Protein AF-A0A9P8TKY9-F1 (afdb_monomer_lite)

Sequence (61 aa):
HSMVVDPNGDVLVEAGHGEEIVYCELKPEVLDEARKNIPITLQRRFDIYHDVSKDAVAKAI

Foldseek 3Di:
DDFDAAPVGHTQDDDDPDDDDDDDDDDVVSVVVSCVVPVVVVVDPCVVDPDCVVVDPPPDD

InterPro domains:
  IPR003010 Carbon-nitrogen hydrolase [PS50263] (1-28)
  IPR036526 Carbon-nitrogen hydrolase superfamily [G3DSA:3.60.110.10] (1-56)
  IPR036526 Carbon-nitrogen hydrolase superfamily [SSF56317] (1-51)

Radius of gyration: 16.8 Å; chains: 1; bounding box: 34×32×35 Å

Organism: Wickerhamomyces pijperi (NCBI:txid599730)

pLDDT: mean 87.34, std 11.5, range [40.0, 94.75]

Secondary structure (DSSP, 8-state):
--EEE-TTS-EEEE--SS---------HHHHHHHHHHS-TTTS--TTTS--GGGS------

Structure (mmCIF, N/CA/C/O backbone):
data_AF-A0A9P8TKY9-F1
#
_entry.id   AF-A0A9P8TKY9-F1
#
loop_
_atom_site.group_PDB
_atom_site.id
_atom_site.type_symbol
_atom_site.label_atom_id
_atom_site.label_alt_id
_atom_site.label_comp_id
_atom_site.label_asym_id
_atom_site.label_entity_id
_atom_site.label_seq_id
_atom_site.pdbx_PDB_ins_code
_atom_site.Cartn_x
_atom_site.Cartn_y
_atom_site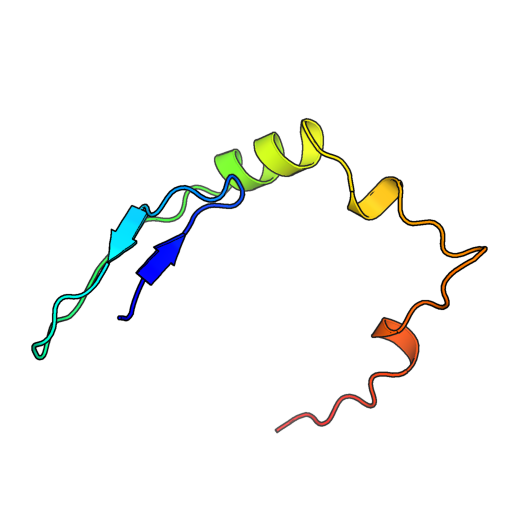.Cartn_z
_atom_site.occupancy
_atom_site.B_iso_or_equiv
_atom_site.auth_seq_id
_atom_site.auth_comp_id
_atom_site.auth_asym_id
_atom_site.auth_atom_id
_atom_site.pdbx_PDB_model_num
ATOM 1 N N . HIS A 1 1 ? -3.237 -3.562 17.644 1.00 82.75 1 HIS A N 1
ATOM 2 C CA . HIS A 1 1 ? -3.771 -2.390 16.940 1.00 82.75 1 HIS A CA 1
ATOM 3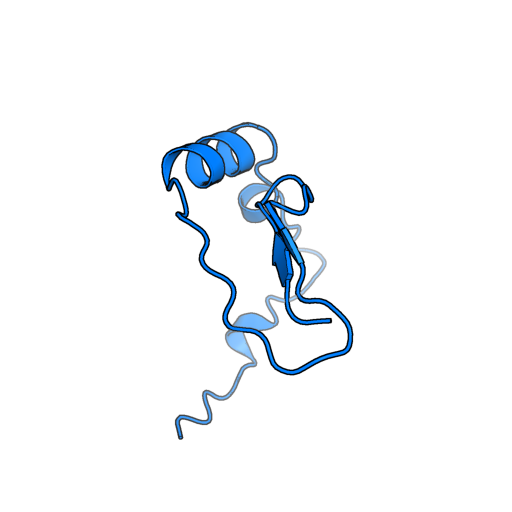 C C . HIS A 1 1 ? -4.199 -2.823 15.559 1.00 82.75 1 HIS A C 1
ATOM 5 O O . HIS A 1 1 ? -3.374 -3.338 14.812 1.00 82.75 1 HIS A O 1
ATOM 11 N N . SER A 1 2 ? -5.494 -2.734 15.269 1.00 90.25 2 SER A N 1
ATOM 12 C CA . SER A 1 2 ? -5.982 -2.907 13.899 1.00 90.25 2 SER A CA 1
ATOM 13 C C . SER A 1 2 ? -5.558 -1.678 13.109 1.00 90.25 2 SER A C 1
ATOM 15 O O . SER A 1 2 ? -5.737 -0.572 13.599 1.00 90.25 2 SER A O 1
ATOM 17 N N . MET A 1 3 ? -4.977 -1.840 11.927 1.00 94.06 3 MET A N 1
ATOM 18 C CA . MET A 1 3 ? -4.531 -0.704 11.122 1.00 94.06 3 MET A CA 1
ATOM 19 C C . MET A 1 3 ? -4.654 -1.004 9.637 1.00 94.06 3 MET A C 1
ATOM 21 O O . MET A 1 3 ? -4.621 -2.164 9.222 1.00 94.06 3 MET A O 1
ATOM 25 N N . VAL A 1 4 ? -4.782 0.056 8.851 1.00 94.50 4 VAL A N 1
ATOM 26 C CA . VAL A 1 4 ? -4.738 0.010 7.392 1.00 94.50 4 VAL A CA 1
ATOM 27 C C . VAL A 1 4 ? -3.521 0.808 6.953 1.00 94.50 4 VAL A C 1
ATOM 29 O O . VAL A 1 4 ? -3.361 1.959 7.354 1.00 94.50 4 VAL A O 1
ATOM 32 N N . VAL A 1 5 ? -2.662 0.182 6.155 1.00 93.94 5 VAL A N 1
ATOM 33 C CA . VAL A 1 5 ? -1.394 0.752 5.686 1.00 93.94 5 VAL A CA 1
ATOM 34 C C . VAL A 1 5 ? -1.373 0.697 4.166 1.00 93.94 5 VAL A C 1
ATOM 36 O O . VAL A 1 5 ? -1.858 -0.270 3.571 1.00 93.94 5 VAL A O 1
ATOM 39 N N . ASP A 1 6 ? -0.846 1.740 3.541 1.00 93.44 6 ASP A N 1
ATOM 40 C CA . ASP A 1 6 ? -0.706 1.814 2.096 1.00 93.44 6 ASP A CA 1
ATOM 41 C C . ASP A 1 6 ? 0.533 1.028 1.589 1.00 93.44 6 ASP A C 1
ATOM 43 O O . ASP A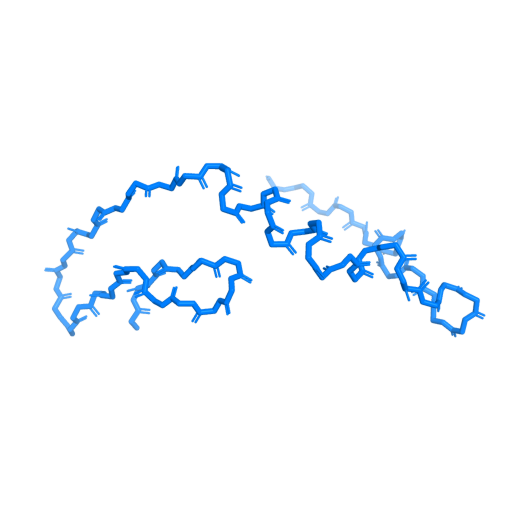 1 6 ? 1.364 0.559 2.373 1.00 93.44 6 ASP A O 1
ATOM 47 N N . PRO A 1 7 ? 0.691 0.854 0.265 1.00 91.94 7 PRO A N 1
ATOM 48 C CA . PRO A 1 7 ? 1.847 0.163 -0.312 1.00 91.94 7 PRO A CA 1
ATOM 49 C C . PRO A 1 7 ? 3.202 0.859 -0.104 1.00 91.94 7 PRO A C 1
ATOM 51 O O . PRO A 1 7 ? 4.233 0.213 -0.297 1.00 91.94 7 PRO A O 1
ATOM 54 N N . ASN A 1 8 ? 3.215 2.146 0.253 1.00 91.38 8 ASN A N 1
ATOM 55 C CA . ASN A 1 8 ? 4.431 2.907 0.545 1.00 91.38 8 ASN A CA 1
ATOM 56 C C . ASN A 1 8 ? 4.857 2.778 2.017 1.00 91.38 8 ASN A C 1
ATOM 58 O O . ASN A 1 8 ? 5.980 3.144 2.359 1.00 91.38 8 ASN A O 1
ATOM 62 N N . GLY A 1 9 ? 4.001 2.199 2.863 1.00 90.75 9 GLY A N 1
ATOM 63 C CA . GLY A 1 9 ? 4.231 2.020 4.293 1.00 90.75 9 GLY A CA 1
ATOM 64 C C . GLY A 1 9 ? 3.585 3.096 5.167 1.00 90.75 9 GLY A C 1
ATOM 65 O O . GLY A 1 9 ? 3.844 3.119 6.370 1.00 90.75 9 GLY A O 1
ATOM 66 N N . ASP A 1 10 ? 2.740 3.956 4.601 1.00 92.56 10 ASP A N 1
ATOM 67 C CA . ASP A 1 10 ? 2.026 4.999 5.328 1.00 92.56 10 ASP A CA 1
ATOM 68 C C . ASP A 1 10 ? 0.798 4.422 6.042 1.00 92.56 10 ASP A C 1
ATOM 70 O O . ASP A 1 10 ? -0.039 3.737 5.448 1.00 92.56 10 ASP A O 1
ATOM 74 N N . VAL A 1 11 ? 0.664 4.711 7.339 1.00 92.88 11 VAL A N 1
ATOM 75 C CA . VAL A 1 11 ? -0.485 4.275 8.145 1.00 92.88 11 VAL A CA 1
ATOM 76 C C . VAL A 1 11 ? -1.668 5.202 7.866 1.00 92.88 11 VAL A C 1
ATOM 78 O O . VAL A 1 11 ? -1.671 6.360 8.277 1.00 92.88 11 VAL A O 1
ATOM 81 N N . LEU A 1 12 ? -2.682 4.690 7.168 1.00 92.69 12 LEU A N 1
ATOM 82 C CA . LEU A 1 12 ? -3.882 5.447 6.799 1.00 92.69 12 LEU A CA 1
ATOM 83 C C . LEU A 1 12 ? -4.848 5.586 7.973 1.00 92.69 12 LEU A C 1
ATOM 85 O O . LEU A 1 12 ? -5.482 6.625 8.143 1.00 92.69 12 LEU A O 1
ATOM 89 N N . VAL A 1 13 ? -4.983 4.526 8.770 1.00 92.75 13 VAL A N 1
ATOM 90 C CA . VAL A 1 13 ? -5.805 4.543 9.978 1.00 92.75 13 VAL A CA 1
ATOM 91 C C . VAL A 1 13 ? -5.339 3.472 10.956 1.00 92.75 13 VAL A C 1
ATOM 93 O O . VAL A 1 13 ? -4.901 2.398 10.546 1.00 92.75 13 VAL A O 1
ATOM 96 N N . GLU A 1 14 ? -5.464 3.749 12.249 1.00 92.31 14 GLU A N 1
ATOM 97 C CA . GLU A 1 14 ? -5.112 2.835 13.331 1.00 92.31 14 GLU A CA 1
ATOM 98 C C . GLU A 1 14 ? -6.196 2.876 14.413 1.00 92.31 14 GLU A C 1
ATOM 100 O O . GLU A 1 14 ? -6.636 3.948 14.820 1.00 92.31 14 GLU A O 1
ATOM 105 N N . ALA A 1 15 ? -6.631 1.701 14.862 1.00 92.00 15 ALA A N 1
ATOM 106 C CA . ALA A 1 15 ? -7.560 1.536 15.969 1.00 92.00 15 ALA A CA 1
ATOM 107 C C . ALA A 1 15 ? -6.856 1.758 17.310 1.00 92.00 15 ALA A C 1
ATOM 109 O O . ALA A 1 15 ? -5.731 1.283 17.537 1.00 92.00 15 ALA A O 1
ATOM 110 N N . GLY A 1 16 ? -7.571 2.396 18.234 1.00 89.88 16 GLY A N 1
ATOM 111 C CA . GLY A 1 16 ? -7.126 2.569 19.610 1.00 89.88 16 GLY A CA 1
ATOM 112 C C . GLY A 1 16 ? -7.081 1.268 20.425 1.00 89.88 16 GLY A C 1
ATOM 113 O O . GLY A 1 16 ? -7.117 0.149 19.913 1.00 89.88 16 GLY A O 1
ATOM 114 N N . HIS A 1 17 ? -6.990 1.419 21.748 1.00 87.06 17 HIS A N 1
ATOM 115 C CA . HIS A 1 17 ? -6.967 0.292 22.692 1.00 87.06 17 HIS A CA 1
ATOM 116 C C . HIS A 1 17 ? -8.363 -0.249 23.060 1.00 87.06 17 HIS A C 1
ATOM 118 O O . HIS A 1 17 ? -8.452 -1.283 23.719 1.00 87.06 17 HIS A O 1
ATOM 124 N N . GLY A 1 18 ? -9.436 0.458 22.690 1.00 89.31 18 GLY A N 1
ATOM 125 C CA . GLY A 1 18 ? -10.822 0.079 22.980 1.00 89.31 18 GLY A CA 1
ATOM 126 C C . GLY A 1 18 ? -11.510 -0.653 21.827 1.00 89.31 18 GLY A C 1
ATOM 127 O O . GLY A 1 18 ? -10.896 -0.962 20.809 1.00 89.31 18 GLY A O 1
ATOM 128 N N . GLU A 1 19 ? -12.807 -0.912 21.989 1.00 90.25 19 GLU A N 1
ATOM 129 C CA . GLU A 1 19 ? -13.659 -1.395 20.900 1.00 90.25 19 GLU A CA 1
ATOM 130 C C . GLU A 1 19 ? -13.985 -0.234 19.950 1.00 90.25 19 GLU A C 1
ATOM 132 O O . GLU A 1 19 ? -14.554 0.777 20.360 1.00 90.25 19 GLU A O 1
ATOM 137 N N . GLU A 1 20 ? -13.591 -0.366 18.685 1.00 90.44 20 GLU A N 1
ATOM 138 C CA . GLU A 1 20 ? -13.717 0.684 17.676 1.00 90.44 20 GLU A CA 1
ATOM 139 C C . GLU A 1 20 ? -13.897 0.061 16.287 1.00 90.44 20 GLU A C 1
ATOM 141 O O . GLU A 1 20 ? -13.272 -0.951 15.959 1.00 90.44 20 GLU A O 1
ATOM 146 N N . ILE A 1 21 ? -14.743 0.677 15.456 1.00 92.56 21 ILE A N 1
ATOM 147 C CA . ILE A 1 21 ? -14.876 0.326 14.040 1.00 92.56 21 ILE A CA 1
ATOM 148 C C . ILE A 1 21 ? -14.177 1.405 13.225 1.00 92.56 21 ILE A C 1
ATOM 150 O O . ILE A 1 21 ? -14.624 2.550 13.178 1.00 92.56 21 ILE A O 1
ATOM 154 N N . VAL A 1 22 ? -13.094 1.015 12.564 1.00 91.25 22 VAL A N 1
ATOM 155 C CA . VAL A 1 22 ? -12.285 1.903 11.731 1.00 91.25 22 VAL A CA 1
ATOM 156 C C . VAL A 1 22 ? -12.673 1.750 10.267 1.00 91.25 22 VAL A C 1
ATOM 158 O O . VAL A 1 22 ? -12.768 0.634 9.757 1.00 91.25 22 VAL A O 1
ATOM 161 N N . TYR A 1 23 ? -12.868 2.877 9.585 1.00 92.94 23 TYR A N 1
ATOM 162 C CA . TYR A 1 23 ? -13.183 2.926 8.160 1.00 92.94 23 TYR A CA 1
ATOM 163 C C . TYR A 1 23 ? -12.040 3.596 7.403 1.00 92.94 23 TYR A C 1
ATOM 165 O O . TYR A 1 23 ? -11.495 4.605 7.845 1.00 92.94 23 TYR A O 1
ATOM 173 N N . CYS A 1 24 ? -11.688 3.039 6.250 1.00 92.44 24 CYS A N 1
ATOM 174 C CA . CYS A 1 24 ? -10.677 3.586 5.358 1.00 92.44 24 CYS A CA 1
ATOM 175 C C . CYS A 1 24 ? -11.109 3.334 3.911 1.00 92.44 24 CYS A C 1
ATOM 177 O O . CYS A 1 24 ? -11.603 2.252 3.590 1.00 92.44 24 CYS A O 1
ATOM 179 N N . GLU A 1 25 ? -10.930 4.330 3.048 1.00 93.12 25 GLU A N 1
ATOM 180 C CA . GLU A 1 25 ? -11.142 4.195 1.610 1.00 93.12 25 GLU A CA 1
ATOM 181 C C . GLU A 1 25 ? -9.800 3.920 0.927 1.00 93.12 25 GLU A C 1
ATOM 183 O O . GLU A 1 25 ? -8.865 4.719 1.015 1.00 93.12 25 GLU A O 1
ATOM 188 N N . LEU A 1 26 ? -9.704 2.782 0.242 1.00 92.50 26 LEU A N 1
ATOM 189 C CA . LEU A 1 26 ? -8.502 2.388 -0.482 1.00 92.50 26 LEU A CA 1
ATOM 190 C C . LEU A 1 26 ? -8.579 2.868 -1.929 1.00 92.50 26 LEU A C 1
ATOM 192 O O . LEU A 1 26 ? -9.502 2.509 -2.657 1.00 92.50 26 LEU A O 1
ATOM 196 N N . LYS A 1 27 ? -7.570 3.636 -2.345 1.00 92.94 27 LYS A N 1
ATOM 197 C CA . LYS A 1 27 ? -7.421 4.145 -3.712 1.00 92.94 27 LYS A CA 1
ATOM 198 C C . LYS A 1 27 ? -6.529 3.212 -4.538 1.00 92.94 27 LYS A C 1
ATOM 200 O O . LYS A 1 27 ? -5.337 3.111 -4.229 1.00 92.94 27 LYS A O 1
ATOM 205 N N . PRO A 1 28 ? -7.056 2.518 -5.564 1.00 92.44 28 PRO A N 1
ATOM 206 C CA . PRO A 1 28 ? -6.267 1.599 -6.388 1.00 92.44 28 PRO A CA 1
ATOM 207 C C . PRO A 1 28 ? -5.094 2.268 -7.113 1.00 92.44 28 PRO A C 1
ATOM 209 O O . PRO A 1 28 ? -4.082 1.624 -7.376 1.00 92.44 28 PRO A O 1
ATOM 212 N N . GLU A 1 29 ? -5.192 3.564 -7.395 1.00 94.75 29 GLU A N 1
ATOM 213 C CA . GLU A 1 29 ? -4.181 4.322 -8.132 1.00 94.75 29 GLU A CA 1
ATOM 214 C C . GLU A 1 29 ? -2.836 4.336 -7.393 1.00 94.75 29 GLU A C 1
ATOM 216 O O . GLU A 1 29 ? -1.785 4.175 -8.013 1.00 94.75 29 GLU A O 1
ATOM 221 N N . VAL A 1 30 ? -2.869 4.424 -6.058 1.00 91.75 30 VAL A N 1
ATOM 222 C CA . VAL A 1 30 ? -1.671 4.421 -5.201 1.00 91.75 30 VAL A CA 1
ATOM 223 C C . VAL A 1 30 ? -0.902 3.104 -5.337 1.00 91.75 30 VAL A C 1
ATOM 225 O O . VAL A 1 30 ? 0.329 3.088 -5.351 1.00 91.75 30 VAL A O 1
ATOM 228 N N . LEU A 1 31 ? -1.614 1.984 -5.496 1.00 91.88 31 LEU A N 1
ATOM 229 C CA . LEU A 1 31 ? -1.004 0.671 -5.704 1.00 91.88 31 LEU A CA 1
ATOM 230 C C . LEU A 1 31 ? -0.283 0.587 -7.051 1.00 91.88 31 LEU A C 1
ATOM 232 O O . LEU A 1 31 ? 0.828 0.053 -7.128 1.00 91.88 31 LEU A O 1
ATOM 236 N N . ASP A 1 32 ? -0.915 1.095 -8.105 1.00 93.44 32 ASP A N 1
ATOM 237 C CA . ASP A 1 32 ? -0.342 1.081 -9.448 1.00 93.44 32 ASP A CA 1
ATOM 238 C C . ASP A 1 32 ? 0.887 1.987 -9.540 1.00 93.44 32 ASP A C 1
ATOM 240 O O . ASP A 1 32 ? 1.887 1.612 -10.157 1.00 93.44 32 ASP A O 1
ATOM 244 N N . GLU A 1 33 ? 0.847 3.157 -8.904 1.00 94.31 33 GLU A N 1
ATOM 245 C CA . GLU A 1 33 ? 1.988 4.067 -8.810 1.00 94.31 33 GLU A CA 1
ATOM 246 C C . GLU A 1 33 ? 3.146 3.448 -8.025 1.00 94.31 33 GLU A C 1
ATOM 248 O O . GLU A 1 33 ? 4.271 3.409 -8.528 1.00 94.31 33 GLU A O 1
ATOM 253 N N . ALA A 1 34 ? 2.879 2.877 -6.847 1.00 93.19 34 ALA A N 1
ATOM 254 C CA . ALA A 1 34 ? 3.905 2.234 -6.028 1.00 93.19 34 ALA A CA 1
ATOM 255 C C . ALA A 1 34 ? 4.614 1.098 -6.786 1.00 93.19 34 AL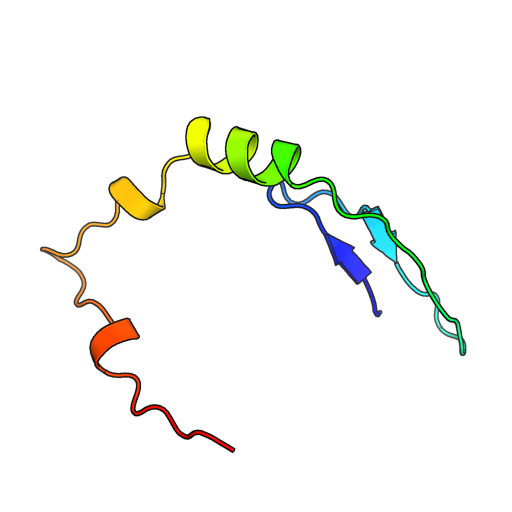A A C 1
ATOM 257 O O . ALA A 1 34 ? 5.844 1.013 -6.795 1.00 93.19 34 ALA A O 1
ATOM 258 N N . ARG A 1 35 ? 3.856 0.257 -7.501 1.00 93.81 35 ARG A N 1
ATOM 259 C CA . ARG A 1 35 ? 4.412 -0.851 -8.300 1.00 93.81 35 ARG A CA 1
ATOM 260 C C . ARG A 1 35 ? 5.201 -0.386 -9.521 1.00 93.81 35 ARG A C 1
ATOM 262 O O . ARG A 1 35 ? 6.150 -1.066 -9.907 1.00 93.81 35 ARG A O 1
ATOM 269 N N . LYS A 1 36 ? 4.824 0.740 -10.136 1.00 93.12 36 LYS A N 1
ATOM 270 C CA . LYS A 1 36 ? 5.594 1.359 -11.229 1.00 93.12 36 LYS A CA 1
ATOM 271 C C . LYS A 1 36 ? 6.908 1.942 -10.719 1.00 93.12 36 LYS A C 1
ATOM 273 O O . LYS A 1 36 ? 7.934 1.765 -11.369 1.00 93.12 36 LYS A O 1
ATOM 278 N N . ASN A 1 37 ? 6.874 2.602 -9.563 1.00 93.44 37 ASN A N 1
ATOM 279 C CA . ASN A 1 37 ? 8.042 3.244 -8.966 1.00 93.44 37 ASN A CA 1
ATOM 280 C C . ASN A 1 37 ? 9.049 2.219 -8.428 1.00 93.44 37 ASN A C 1
ATOM 282 O O . ASN A 1 37 ? 10.253 2.391 -8.615 1.00 93.44 37 ASN A O 1
ATOM 286 N N . ILE A 1 38 ? 8.572 1.141 -7.794 1.00 92.38 38 ILE A N 1
ATOM 287 C CA . ILE A 1 38 ? 9.417 0.098 -7.198 1.00 92.38 38 ILE A CA 1
ATOM 288 C C . ILE A 1 38 ? 8.975 -1.291 -7.709 1.00 92.38 38 ILE A C 1
ATOM 290 O O . ILE A 1 38 ? 8.236 -2.013 -7.032 1.00 92.38 38 ILE A O 1
ATOM 294 N N . PRO A 1 39 ? 9.427 -1.715 -8.906 1.00 90.75 39 PRO A N 1
ATOM 295 C CA . PRO A 1 39 ? 8.971 -2.947 -9.553 1.00 90.75 39 PRO A CA 1
ATOM 296 C C . PRO A 1 39 ? 9.675 -4.206 -9.011 1.00 90.75 39 PRO A C 1
ATOM 298 O O . PRO A 1 39 ? 10.289 -4.975 -9.756 1.00 90.75 39 PRO A O 1
ATOM 301 N N . ILE A 1 40 ? 9.565 -4.462 -7.703 1.00 89.56 40 ILE A N 1
ATOM 302 C CA . ILE A 1 40 ? 10.224 -5.597 -7.025 1.00 89.56 40 ILE A CA 1
ATOM 303 C C . ILE A 1 40 ? 9.774 -6.932 -7.627 1.00 89.56 40 ILE A C 1
ATOM 305 O O . ILE A 1 40 ? 10.575 -7.851 -7.760 1.00 89.56 40 ILE A O 1
ATOM 309 N N . THR A 1 41 ? 8.511 -7.044 -8.044 1.00 86.19 41 THR A N 1
ATOM 310 C CA . THR A 1 41 ? 7.960 -8.271 -8.639 1.00 86.19 41 THR A CA 1
ATOM 311 C C . THR A 1 41 ? 8.677 -8.690 -9.923 1.00 86.19 41 THR A C 1
ATOM 313 O O . THR A 1 41 ? 8.819 -9.887 -10.158 1.00 86.19 41 THR A O 1
ATOM 316 N N . LEU A 1 42 ? 9.176 -7.733 -10.714 1.00 88.38 42 LEU A N 1
ATOM 317 C CA . LEU A 1 42 ? 9.943 -7.988 -11.939 1.00 88.38 42 LEU A CA 1
ATOM 318 C C . LEU A 1 42 ? 11.426 -8.253 -11.659 1.00 88.38 42 LEU A C 1
ATOM 320 O O . LEU A 1 42 ? 12.095 -8.927 -12.436 1.00 88.38 42 LEU A O 1
ATOM 324 N N . GLN A 1 43 ? 11.944 -7.725 -10.552 1.00 88.31 43 GLN A N 1
ATOM 325 C CA . GLN A 1 43 ? 13.365 -7.771 -10.203 1.00 88.31 43 GLN A CA 1
ATOM 326 C C . GLN A 1 43 ? 13.733 -8.958 -9.295 1.00 88.31 43 GLN A C 1
ATOM 328 O O . GLN A 1 43 ? 14.859 -9.037 -8.799 1.00 88.31 43 GLN A O 1
ATOM 333 N N . ARG A 1 44 ? 12.813 -9.907 -9.069 1.00 89.50 44 ARG A N 1
ATOM 334 C CA . ARG A 1 44 ? 13.085 -11.104 -8.258 1.00 89.50 44 ARG A CA 1
ATOM 335 C C . ARG A 1 44 ? 14.062 -12.032 -8.986 1.00 89.50 44 ARG A C 1
ATOM 337 O O . ARG A 1 44 ? 13.858 -12.405 -10.138 1.00 89.50 44 ARG A O 1
ATOM 344 N N . ARG A 1 45 ? 15.116 -12.446 -8.282 1.00 91.06 45 ARG A N 1
ATOM 345 C CA . ARG A 1 45 ? 16.146 -13.373 -8.773 1.00 91.06 45 ARG A CA 1
ATOM 346 C C . ARG A 1 45 ? 15.708 -14.829 -8.609 1.00 91.06 45 ARG A C 1
ATOM 348 O O . ARG A 1 45 ? 16.173 -15.5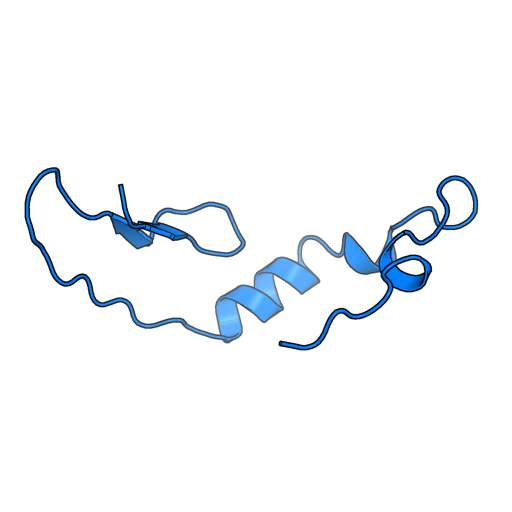22 -7.706 1.00 91.06 45 ARG A O 1
ATOM 355 N N . PHE A 1 46 ? 14.804 -15.275 -9.482 1.00 88.50 46 PHE A N 1
ATOM 356 C CA . PHE A 1 46 ? 14.313 -16.662 -9.499 1.00 88.50 46 PHE A CA 1
ATOM 357 C C . PHE A 1 46 ? 15.369 -17.698 -9.912 1.00 88.50 46 PHE A C 1
ATOM 359 O O . PHE A 1 46 ? 15.172 -18.898 -9.753 1.00 88.50 46 PHE A O 1
ATOM 366 N N . ASP A 1 47 ? 16.491 -17.235 -10.453 1.00 89.38 47 ASP A N 1
ATOM 367 C CA . ASP A 1 47 ? 17.664 -18.043 -10.769 1.00 89.38 47 ASP A CA 1
ATOM 368 C C . ASP A 1 47 ? 18.486 -18.423 -9.527 1.00 89.38 47 ASP A C 1
ATOM 370 O O . ASP A 1 47 ? 19.155 -19.451 -9.535 1.00 89.38 47 ASP A O 1
ATOM 374 N N . ILE A 1 48 ? 18.438 -17.610 -8.465 1.00 93.31 48 ILE A N 1
ATOM 375 C CA . ILE A 1 48 ? 19.128 -17.872 -7.189 1.00 93.31 48 ILE A CA 1
ATOM 376 C C . ILE A 1 48 ? 18.153 -18.440 -6.158 1.00 93.31 48 ILE A C 1
ATOM 378 O O . ILE A 1 48 ? 18.486 -19.374 -5.431 1.00 93.31 48 ILE A O 1
ATOM 382 N N . TYR A 1 49 ? 16.955 -17.865 -6.081 1.00 90.56 49 TYR A N 1
ATOM 383 C CA . TYR A 1 49 ? 15.942 -18.242 -5.107 1.00 90.56 49 TYR A CA 1
ATOM 384 C C . TYR A 1 49 ? 14.760 -18.888 -5.810 1.00 90.56 49 TYR A C 1
ATOM 386 O O . TYR A 1 49 ? 14.117 -18.271 -6.655 1.00 90.56 49 TYR A O 1
ATOM 394 N N . HIS A 1 50 ? 14.458 -20.126 -5.426 1.00 89.06 50 HIS A N 1
ATOM 395 C CA . HIS A 1 50 ? 13.285 -20.834 -5.923 1.00 89.06 50 HIS A CA 1
ATOM 396 C C . HIS A 1 50 ? 11.991 -20.073 -5.607 1.00 89.06 50 HIS A C 1
ATOM 398 O O . HIS A 1 50 ? 11.866 -19.389 -4.586 1.00 89.06 50 HIS A O 1
ATOM 404 N N . ASP A 1 51 ? 11.018 -20.196 -6.505 1.00 88.00 51 ASP A N 1
ATOM 405 C CA . ASP A 1 51 ? 9.712 -19.573 -6.349 1.00 88.00 51 ASP A CA 1
ATOM 406 C C . ASP A 1 51 ? 8.855 -20.355 -5.349 1.00 88.00 51 ASP A C 1
ATOM 408 O O . ASP A 1 51 ? 8.113 -21.268 -5.708 1.00 88.00 51 ASP A O 1
ATOM 412 N N . VAL A 1 52 ? 8.928 -19.935 -4.088 1.00 85.94 52 VAL A N 1
ATOM 413 C CA . VAL A 1 52 ? 8.188 -20.534 -2.967 1.00 85.94 52 VAL A CA 1
ATOM 414 C C . VAL A 1 52 ? 6.666 -20.521 -3.147 1.00 85.94 52 VAL A C 1
ATOM 416 O O . VAL A 1 52 ? 5.968 -21.279 -2.477 1.00 85.94 52 VAL A O 1
ATOM 419 N N . SER A 1 53 ? 6.118 -19.693 -4.048 1.00 84.12 53 SER A N 1
ATOM 420 C CA . SER A 1 53 ? 4.676 -19.703 -4.328 1.00 84.12 53 SER A CA 1
ATOM 421 C C . SER A 1 53 ? 4.222 -20.988 -5.027 1.00 84.12 53 SER A C 1
ATOM 423 O O . SER A 1 53 ? 3.069 -21.385 -4.884 1.00 84.12 53 SER A O 1
ATOM 425 N N . LYS A 1 54 ? 5.133 -21.675 -5.727 1.00 83.44 54 LYS A N 1
ATOM 426 C CA . LYS A 1 54 ? 4.863 -22.954 -6.401 1.00 83.44 54 LYS A CA 1
ATOM 427 C C . LYS A 1 54 ? 4.863 -24.143 -5.444 1.00 83.44 54 LYS A C 1
ATOM 429 O O . LYS A 1 54 ? 4.286 -25.175 -5.771 1.00 83.44 54 LYS A O 1
ATOM 434 N N . ASP A 1 55 ? 5.470 -23.985 -4.271 1.00 80.38 55 A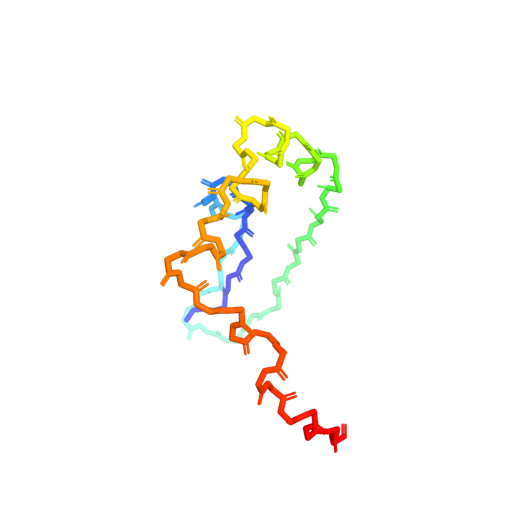SP A N 1
ATOM 435 C CA . ASP A 1 55 ? 5.510 -25.014 -3.228 1.00 80.38 55 ASP A CA 1
ATOM 436 C C . ASP A 1 55 ? 4.284 -24.955 -2.310 1.00 80.38 55 ASP A C 1
ATOM 438 O O . ASP A 1 55 ? 4.042 -25.868 -1.515 1.00 80.38 55 ASP A O 1
ATOM 442 N N . ALA A 1 56 ? 3.501 -23.876 -2.399 1.00 74.44 56 ALA A N 1
ATOM 443 C CA . ALA A 1 56 ? 2.308 -23.700 -1.597 1.00 74.44 56 ALA A CA 1
ATOM 444 C C . ALA A 1 56 ? 1.234 -24.706 -2.037 1.00 74.44 56 ALA A C 1
ATOM 446 O O . ALA A 1 56 ? 0.507 -24.501 -3.009 1.00 74.44 56 ALA A O 1
ATOM 447 N N . VAL A 1 57 ? 1.099 -25.798 -1.282 1.00 64.31 57 VAL A N 1
ATOM 448 C CA . VAL A 1 57 ? -0.088 -26.652 -1.343 1.00 64.31 57 VAL A CA 1
ATOM 449 C C . VAL A 1 57 ? -1.260 -25.792 -0.888 1.00 64.31 57 VAL A C 1
ATOM 451 O O . VAL A 1 57 ? -1.372 -25.479 0.298 1.00 64.31 57 VAL A O 1
ATOM 454 N N . ALA A 1 58 ? -2.109 -25.371 -1.824 1.00 61.69 58 ALA A N 1
ATOM 455 C CA . ALA A 1 58 ? -3.315 -24.622 -1.512 1.00 61.69 58 ALA A CA 1
ATOM 456 C C . ALA A 1 58 ? -4.211 -25.469 -0.594 1.00 61.69 58 ALA A C 1
ATOM 458 O O . ALA A 1 58 ? -4.992 -26.301 -1.050 1.00 61.69 58 ALA A O 1
ATOM 459 N N . LYS A 1 59 ? -4.100 -25.273 0.723 1.00 45.81 59 LYS A N 1
ATOM 460 C CA . LYS A 1 59 ? -5.160 -25.648 1.653 1.00 45.81 59 LYS A CA 1
ATOM 461 C C . LYS A 1 59 ? -6.257 -24.607 1.498 1.00 45.81 59 LYS A C 1
ATOM 463 O O . LYS A 1 59 ? -6.253 -23.587 2.179 1.00 45.81 59 LYS A O 1
ATOM 468 N N . ALA A 1 60 ? -7.150 -24.861 0.550 1.00 47.75 60 ALA A N 1
ATOM 469 C CA . ALA A 1 60 ? -8.453 -24.226 0.535 1.00 47.75 60 ALA A CA 1
ATOM 470 C C . ALA A 1 60 ? -9.220 -24.685 1.789 1.00 47.75 60 ALA A C 1
ATOM 472 O O . ALA A 1 60 ? -9.352 -25.890 2.024 1.00 47.75 60 ALA A O 1
ATOM 473 N N . ILE A 1 61 ? -9.653 -23.722 2.601 1.00 40.00 61 ILE A N 1
ATOM 474 C CA . ILE A 1 61 ? -10.747 -23.845 3.574 1.00 40.00 61 ILE A CA 1
ATOM 475 C C . ILE A 1 61 ? -11.897 -23.024 3.006 1.00 40.00 61 ILE A C 1
ATOM 477 O O . ILE A 1 61 ? -11.601 -21.909 2.515 1.00 40.00 61 ILE A O 1
#